Protein AF-A0A8S3H6J6-F1 (afdb_monomer_lite)

Sequence (149 aa):
KLPTEPLHPRTFALRPENKSKNRFNAIEPYDHSRVVLKSLPNDPTTDYINASYIDGDRMNKLYIAAQAPTDTTLYDFIRMIWQLRIQSIVMVTRLFEDGKHKCIQYWPDEGEKRINDFKIRIDSEEKYADYTIRKLIIYNQLEVFNLYH

Structure (mmCIF, N/CA/C/O backbone):
data_AF-A0A8S3H6J6-F1
#
_entry.id   AF-A0A8S3H6J6-F1
#
loop_
_atom_site.group_PDB
_atom_site.id
_atom_site.type_symbol
_atom_site.label_atom_id
_atom_site.label_alt_id
_atom_site.label_comp_id
_atom_site.label_asym_id
_atom_site.label_entity_id
_atom_site.label_seq_id
_atom_site.pdbx_PDB_ins_code
_atom_site.Cartn_x
_atom_site.Cartn_y
_atom_site.Cartn_z
_atom_site.occupancy
_atom_site.B_iso_or_equiv
_atom_site.auth_seq_id
_atom_site.auth_comp_id
_atom_site.auth_asym_id
_atom_site.auth_atom_id
_atom_site.pdbx_PDB_model_num
ATOM 1 N N . LYS A 1 1 ? -11.734 -3.864 -29.793 1.00 73.69 1 LYS A N 1
ATOM 2 C CA . LYS A 1 1 ? -11.079 -4.988 -29.075 1.00 73.69 1 LYS A CA 1
ATOM 3 C C . LYS A 1 1 ? -10.054 -4.396 -28.126 1.00 73.69 1 LYS A C 1
ATOM 5 O O . LYS A 1 1 ? -9.408 -3.435 -28.525 1.00 73.69 1 LYS A O 1
ATOM 10 N N . LEU A 1 2 ? -9.935 -4.927 -26.910 1.00 79.06 2 LEU A N 1
ATOM 11 C CA . LEU A 1 2 ? -8.835 -4.552 -26.022 1.00 79.06 2 LEU A CA 1
ATOM 12 C C . LEU A 1 2 ? -7.504 -5.077 -26.598 1.00 79.06 2 LEU A C 1
ATOM 14 O O . LEU A 1 2 ? -7.524 -6.108 -27.280 1.00 79.06 2 LEU A O 1
ATOM 18 N N . PRO A 1 3 ? -6.381 -4.374 -26.379 1.00 82.38 3 PRO A N 1
ATOM 19 C CA . PRO A 1 3 ? -5.071 -4.828 -26.829 1.00 82.38 3 PRO A CA 1
ATOM 20 C C . PRO A 1 3 ? -4.640 -6.096 -26.085 1.00 82.38 3 PRO A C 1
ATOM 22 O O . PRO A 1 3 ? -4.956 -6.271 -24.911 1.00 82.38 3 PRO A O 1
ATOM 25 N N . THR A 1 4 ? -3.922 -6.977 -26.782 1.00 82.25 4 THR A N 1
ATOM 26 C CA . THR A 1 4 ? -3.384 -8.235 -26.232 1.00 82.25 4 THR A CA 1
ATOM 27 C C . THR A 1 4 ? -1.934 -8.117 -25.779 1.00 82.25 4 THR A C 1
ATOM 29 O O . THR A 1 4 ? -1.464 -8.968 -25.036 1.00 82.25 4 THR A O 1
ATOM 32 N N . GLU A 1 5 ? -1.243 -7.064 -26.215 1.00 85.81 5 GLU A N 1
ATOM 33 C CA . GLU A 1 5 ? 0.150 -6.783 -25.882 1.00 85.81 5 GLU A CA 1
ATOM 34 C C . GLU A 1 5 ? 0.261 -5.528 -25.006 1.00 85.81 5 GLU A C 1
ATOM 36 O O . GLU A 1 5 ? -0.606 -4.646 -25.077 1.00 85.81 5 GLU A O 1
ATOM 41 N N . PRO A 1 6 ? 1.333 -5.410 -24.202 1.00 85.12 6 PRO A N 1
ATOM 42 C CA . PRO A 1 6 ? 1.616 -4.202 -23.441 1.00 85.12 6 PRO A CA 1
ATOM 43 C C . PRO A 1 6 ? 1.717 -2.977 -24.357 1.00 85.12 6 PRO A C 1
ATOM 45 O O . PRO A 1 6 ? 2.498 -2.958 -25.305 1.00 85.12 6 PRO A O 1
ATOM 48 N N . LEU A 1 7 ? 0.953 -1.928 -24.049 1.00 91.62 7 LEU A N 1
ATOM 49 C CA . LEU A 1 7 ? 0.936 -0.693 -24.842 1.00 91.62 7 LEU A CA 1
ATOM 50 C C . LEU A 1 7 ? 2.065 0.278 -24.480 1.00 91.62 7 LEU A C 1
ATOM 52 O O . LEU A 1 7 ? 2.410 1.153 -25.271 1.00 91.62 7 LEU A O 1
ATOM 56 N N . HIS A 1 8 ? 2.612 0.156 -23.270 1.00 95.06 8 HIS A N 1
ATOM 57 C CA . HIS A 1 8 ? 3.579 1.101 -22.725 1.00 95.06 8 HIS A CA 1
ATOM 58 C C . HIS A 1 8 ? 4.757 0.387 -22.044 1.00 95.06 8 HIS A C 1
ATOM 60 O O . HIS A 1 8 ? 4.640 -0.779 -21.652 1.00 95.06 8 HIS A O 1
ATOM 66 N N . PRO A 1 9 ? 5.899 1.079 -21.872 1.00 97.00 9 PRO A N 1
ATOM 67 C CA . PRO A 1 9 ? 7.053 0.537 -21.162 1.00 97.00 9 PRO A CA 1
ATOM 68 C C . PRO A 1 9 ? 6.745 0.155 -19.705 1.00 97.00 9 PRO A C 1
ATOM 70 O O . PRO A 1 9 ? 5.937 0.803 -19.036 1.00 97.00 9 PRO A O 1
ATOM 73 N N . ARG A 1 10 ? 7.415 -0.900 -19.226 1.00 96.44 10 ARG A N 1
ATOM 74 C CA . ARG A 1 10 ? 7.367 -1.431 -17.843 1.00 96.44 10 ARG A CA 1
ATOM 75 C C . ARG A 1 10 ? 8.785 -1.592 -17.274 1.00 96.44 10 ARG A C 1
ATOM 77 O O . ARG A 1 10 ? 9.080 -2.526 -16.530 1.00 96.44 10 ARG A O 1
ATOM 84 N N . THR A 1 11 ? 9.711 -0.743 -17.714 1.00 96.81 11 THR A N 1
ATOM 85 C CA . THR A 1 11 ? 11.151 -0.886 -17.467 1.00 96.81 11 THR A CA 1
ATOM 86 C C . THR A 1 11 ? 11.499 -0.904 -15.982 1.00 96.81 11 THR A C 1
ATOM 88 O O . THR A 1 11 ? 12.382 -1.664 -15.590 1.00 96.81 11 THR A O 1
ATOM 91 N N . PHE A 1 12 ? 10.794 -0.137 -15.140 1.00 96.50 12 PHE A N 1
ATOM 92 C CA . PHE A 1 12 ? 11.063 -0.095 -13.696 1.00 96.50 12 PHE A CA 1
ATOM 93 C C . PHE A 1 12 ? 10.657 -1.390 -12.997 1.00 96.50 12 PHE A C 1
ATOM 95 O O . PHE A 1 12 ? 11.401 -1.888 -12.151 1.00 96.50 12 PHE A O 1
ATOM 102 N N . ALA A 1 13 ? 9.513 -1.958 -13.373 1.00 96.62 13 ALA A N 1
ATOM 103 C CA . ALA A 1 13 ? 9.023 -3.206 -12.802 1.00 96.62 13 ALA A CA 1
ATOM 104 C C . ALA A 1 13 ? 9.882 -4.420 -13.177 1.00 96.62 13 ALA A C 1
ATOM 106 O O . ALA A 1 13 ? 9.937 -5.396 -12.429 1.00 96.62 13 ALA A O 1
ATOM 107 N N . LEU A 1 14 ? 10.568 -4.343 -14.322 1.00 95.94 14 LEU A N 1
ATOM 108 C CA . LEU A 1 14 ? 11.431 -5.399 -14.849 1.00 95.94 14 LEU A CA 1
ATOM 109 C C . LEU A 1 14 ? 12.876 -5.339 -14.331 1.00 95.94 14 LEU A C 1
ATOM 111 O O . LEU A 1 14 ? 13.663 -6.240 -14.642 1.00 95.94 14 LEU A O 1
ATOM 115 N N . ARG A 1 15 ? 13.243 -4.318 -13.544 1.00 96.50 15 ARG A N 1
ATOM 116 C CA . ARG A 1 15 ? 14.579 -4.233 -12.939 1.00 96.50 15 ARG A CA 1
ATOM 117 C C . ARG A 1 15 ? 14.827 -5.419 -12.000 1.00 96.50 15 ARG A C 1
ATOM 119 O O . ARG A 1 15 ? 13.899 -5.801 -11.283 1.00 96.50 15 ARG A O 1
ATOM 126 N N . PRO A 1 16 ? 16.038 -6.009 -11.981 1.00 95.69 16 PRO A N 1
ATOM 127 C CA . PRO A 1 16 ? 16.344 -7.177 -11.152 1.00 95.69 16 PRO A CA 1
ATOM 128 C C . PRO A 1 16 ? 15.910 -7.038 -9.686 1.00 95.69 16 PRO A C 1
ATOM 130 O O . PRO A 1 16 ? 15.303 -7.958 -9.142 1.00 95.69 16 PRO A O 1
ATOM 133 N N . GLU A 1 17 ? 16.141 -5.871 -9.089 1.00 94.81 17 GLU A N 1
ATOM 134 C CA . GLU A 1 17 ? 15.798 -5.528 -7.707 1.00 94.81 17 GLU A CA 1
ATOM 135 C C . GLU A 1 17 ? 14.283 -5.419 -7.435 1.00 94.81 17 GLU A C 1
ATOM 137 O O . GLU A 1 17 ? 13.845 -5.600 -6.300 1.00 94.81 17 GLU A O 1
ATOM 142 N N . ASN A 1 18 ? 13.468 -5.178 -8.469 1.00 96.56 18 ASN A N 1
ATOM 143 C CA . ASN A 1 18 ? 12.019 -4.975 -8.351 1.00 96.56 18 ASN A CA 1
ATOM 144 C C . ASN A 1 18 ? 11.198 -6.215 -8.705 1.00 96.56 18 ASN A C 1
ATOM 146 O O . ASN A 1 18 ? 10.036 -6.308 -8.307 1.00 96.56 18 ASN A O 1
ATOM 150 N N . LYS A 1 19 ? 11.782 -7.194 -9.407 1.00 94.94 19 LYS A N 1
ATOM 151 C CA . LYS A 1 19 ? 11.066 -8.411 -9.822 1.00 94.94 19 LYS A CA 1
ATOM 152 C C . LYS A 1 19 ? 10.439 -9.151 -8.642 1.00 94.94 19 LYS A C 1
ATOM 154 O O . LYS A 1 19 ? 9.293 -9.574 -8.731 1.00 94.94 19 LYS A O 1
ATOM 159 N N . SER A 1 20 ? 11.153 -9.251 -7.520 1.00 94.75 20 SER A N 1
ATOM 160 C CA . SER A 1 20 ? 10.664 -9.905 -6.296 1.00 94.75 20 SER A CA 1
ATOM 161 C C . SER A 1 20 ? 9.538 -9.140 -5.589 1.00 94.75 20 SER A C 1
ATOM 163 O O . SER A 1 20 ? 8.873 -9.700 -4.717 1.00 94.75 20 SER A O 1
ATOM 165 N N . LYS A 1 21 ? 9.304 -7.875 -5.959 1.00 96.44 21 LYS A N 1
ATOM 166 C CA . LYS A 1 21 ? 8.211 -7.043 -5.442 1.00 96.44 21 LYS A CA 1
ATOM 167 C C . LYS A 1 21 ? 6.913 -7.221 -6.236 1.00 96.44 21 LYS A C 1
ATOM 169 O O . LYS A 1 21 ? 5.869 -6.741 -5.802 1.00 96.44 21 LYS A O 1
ATOM 174 N N . ASN A 1 22 ? 6.940 -7.928 -7.367 1.00 97.00 22 ASN A N 1
ATOM 175 C CA . ASN A 1 22 ? 5.744 -8.262 -8.136 1.00 97.00 22 ASN A CA 1
ATOM 176 C C . ASN A 1 22 ? 5.176 -9.596 -7.656 1.00 97.00 22 ASN A C 1
ATOM 178 O O . ASN A 1 22 ? 5.851 -10.621 -7.706 1.00 97.00 22 ASN A O 1
ATOM 182 N N . ARG A 1 23 ? 3.910 -9.607 -7.227 1.00 95.25 23 ARG A N 1
ATOM 183 C CA . ARG A 1 23 ? 3.226 -10.849 -6.833 1.00 95.25 23 ARG A CA 1
ATOM 184 C C . ARG A 1 23 ? 3.083 -11.809 -8.017 1.00 95.25 23 ARG A C 1
ATOM 186 O O . ARG A 1 23 ? 3.170 -13.021 -7.839 1.00 95.25 23 ARG A O 1
ATOM 193 N N . PHE A 1 24 ? 2.862 -11.263 -9.212 1.00 93.19 24 PHE A N 1
ATOM 194 C CA . PHE A 1 24 ? 2.778 -12.018 -10.456 1.00 93.19 24 PHE A CA 1
ATOM 195 C C . PHE A 1 24 ? 3.678 -11.382 -11.511 1.00 93.19 24 PHE A C 1
ATOM 197 O O . PHE A 1 24 ? 3.513 -10.214 -11.846 1.00 93.19 24 PHE A O 1
ATOM 204 N N . ASN A 1 25 ? 4.566 -12.179 -12.104 1.00 87.69 25 ASN A N 1
ATOM 205 C CA . ASN A 1 25 ? 5.485 -11.727 -13.157 1.00 87.69 25 ASN A CA 1
ATOM 206 C C . ASN A 1 25 ? 4.786 -11.279 -14.450 1.00 87.69 25 ASN A C 1
ATOM 208 O O . ASN A 1 25 ? 5.443 -10.776 -15.343 1.00 87.69 25 ASN A O 1
ATOM 212 N N . ALA A 1 26 ? 3.483 -11.529 -14.591 1.00 88.00 26 ALA A N 1
ATOM 213 C CA . ALA A 1 26 ? 2.705 -11.125 -15.761 1.00 88.00 26 ALA A CA 1
ATOM 214 C C . ALA A 1 26 ? 1.901 -9.833 -15.532 1.00 88.00 26 ALA A C 1
ATOM 216 O O . ALA A 1 26 ? 1.223 -9.373 -16.448 1.00 88.00 26 ALA A O 1
ATOM 217 N N . ILE A 1 27 ? 1.918 -9.285 -14.312 1.00 92.75 27 ILE A N 1
ATOM 218 C CA . ILE A 1 27 ? 1.108 -8.129 -13.924 1.00 92.75 27 ILE A CA 1
ATOM 219 C C . ILE A 1 27 ? 2.043 -7.078 -13.340 1.00 92.75 27 ILE A C 1
ATOM 221 O O . ILE A 1 27 ? 2.355 -7.098 -12.150 1.00 92.75 27 ILE A O 1
ATOM 225 N N . GLU A 1 28 ? 2.493 -6.159 -14.186 1.00 95.81 28 GLU A N 1
ATOM 226 C CA . GLU A 1 28 ? 3.381 -5.068 -13.795 1.00 95.81 28 GLU A CA 1
ATOM 227 C C . GLU A 1 28 ? 2.808 -3.699 -14.185 1.00 95.81 28 GLU A C 1
ATOM 229 O O . GLU A 1 28 ? 2.143 -3.583 -15.220 1.00 95.81 28 GLU A O 1
ATOM 234 N N . PRO A 1 29 ? 3.082 -2.644 -13.398 1.00 97.38 29 PRO A N 1
ATOM 235 C CA . PRO A 1 29 ? 2.627 -1.300 -13.711 1.00 97.38 29 PRO A CA 1
ATOM 236 C C . PRO A 1 29 ? 3.393 -0.725 -14.907 1.00 97.38 29 PRO A C 1
ATOM 238 O O . PRO A 1 29 ? 4.581 -0.995 -15.100 1.00 97.38 29 PRO A O 1
ATOM 241 N N . TYR A 1 30 ? 2.724 0.130 -15.680 1.00 97.81 30 TYR A N 1
ATOM 242 C CA . TYR A 1 30 ? 3.389 0.926 -16.707 1.00 97.81 30 TYR A CA 1
ATOM 243 C C . TYR A 1 30 ? 4.202 2.067 -16.095 1.00 97.81 30 TYR A C 1
A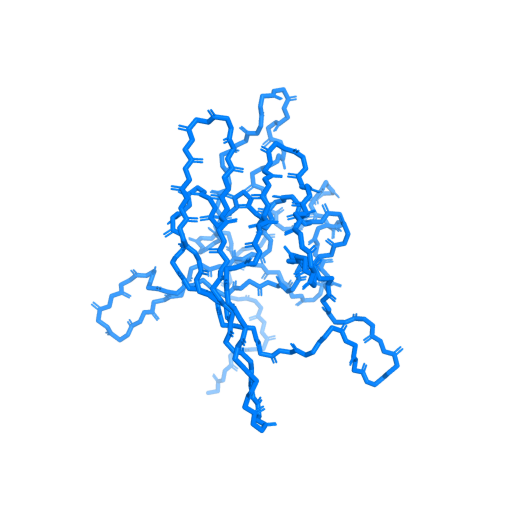TOM 245 O O . TYR A 1 30 ? 3.794 2.695 -15.117 1.00 97.81 30 TYR A O 1
ATOM 253 N N . ASP A 1 31 ? 5.330 2.392 -16.723 1.00 98.06 31 ASP A N 1
ATOM 254 C CA . ASP A 1 31 ? 6.290 3.370 -16.202 1.00 98.06 31 ASP A CA 1
ATOM 255 C C . ASP A 1 31 ? 5.689 4.775 -16.041 1.00 98.06 31 ASP A C 1
ATOM 257 O O . ASP A 1 31 ? 6.034 5.489 -15.103 1.00 98.06 31 ASP A O 1
ATOM 261 N N . HIS A 1 32 ? 4.781 5.170 -16.938 1.00 97.50 32 HIS A N 1
ATOM 262 C CA . HIS A 1 32 ? 4.192 6.513 -16.962 1.00 97.50 32 HIS A CA 1
ATOM 263 C C . HIS A 1 32 ? 3.103 6.729 -15.897 1.00 97.50 32 HIS A C 1
ATOM 265 O O . HIS A 1 32 ? 2.832 7.870 -15.522 1.00 97.50 32 HIS A O 1
ATOM 271 N N . SER A 1 33 ? 2.469 5.652 -15.424 1.00 98.00 33 SER A N 1
ATOM 272 C CA . SER A 1 33 ? 1.347 5.700 -14.480 1.00 98.00 33 SER A CA 1
ATOM 273 C C . SER A 1 33 ? 1.682 5.106 -13.116 1.00 98.00 33 SER A C 1
ATOM 275 O O . SER A 1 33 ? 0.850 5.192 -12.212 1.00 98.00 33 SER A O 1
ATOM 277 N N . ARG A 1 34 ? 2.864 4.500 -12.941 1.00 98.25 34 ARG A N 1
ATOM 278 C CA . ARG A 1 34 ? 3.243 3.871 -11.674 1.00 98.25 34 ARG A CA 1
ATOM 279 C C . ARG A 1 34 ? 3.219 4.863 -10.513 1.00 98.25 34 ARG A C 1
ATOM 281 O O . ARG A 1 34 ? 3.545 6.044 -10.657 1.00 98.25 34 ARG A O 1
ATOM 288 N N . VAL A 1 35 ? 2.914 4.350 -9.331 1.00 98.62 35 VAL A N 1
ATOM 289 C CA . VAL A 1 35 ? 3.166 5.075 -8.088 1.00 98.62 35 VAL A CA 1
ATOM 290 C C . VAL A 1 35 ? 4.671 5.063 -7.805 1.00 98.62 35 VAL A C 1
ATOM 292 O O . VAL A 1 35 ? 5.337 4.035 -7.936 1.00 98.62 35 VAL A O 1
ATOM 295 N N . VAL A 1 36 ? 5.215 6.223 -7.435 1.00 98.38 36 VAL A N 1
ATOM 296 C CA . VAL A 1 36 ? 6.630 6.397 -7.085 1.00 98.38 36 VAL A CA 1
ATOM 297 C C . VAL A 1 36 ? 6.725 6.725 -5.601 1.00 98.38 36 VAL A C 1
ATOM 299 O O . VAL A 1 36 ? 6.219 7.757 -5.150 1.00 98.38 36 VAL A O 1
ATOM 302 N N . LEU A 1 37 ? 7.358 5.844 -4.831 1.00 98.50 37 LEU A N 1
ATOM 303 C CA . LEU A 1 37 ? 7.647 6.095 -3.424 1.00 98.50 37 LEU A CA 1
ATOM 304 C C . LEU A 1 37 ? 8.874 6.998 -3.297 1.00 98.50 37 LEU A C 1
ATOM 306 O O . LEU A 1 37 ? 9.816 6.917 -4.082 1.00 98.50 37 LEU A O 1
ATOM 310 N N . LYS A 1 38 ? 8.899 7.843 -2.272 1.00 97.31 38 LYS A N 1
ATOM 311 C CA . LYS A 1 38 ? 10.098 8.576 -1.879 1.00 97.31 38 LYS A CA 1
ATOM 312 C C . LYS A 1 38 ? 11.127 7.565 -1.389 1.00 97.31 38 LYS A C 1
ATOM 314 O O . LYS A 1 38 ? 10.871 6.904 -0.383 1.00 97.31 38 LYS A O 1
ATOM 319 N N . SER A 1 39 ? 12.265 7.456 -2.071 1.00 96.38 39 SER A N 1
ATOM 320 C CA . SER A 1 39 ? 13.341 6.536 -1.694 1.00 96.38 39 SER A CA 1
ATOM 321 C C . SER A 1 39 ? 13.757 6.724 -0.234 1.00 96.38 39 SER A C 1
ATOM 323 O O . SER A 1 39 ? 13.843 7.849 0.269 1.00 96.38 39 SER A O 1
ATOM 325 N N . LEU A 1 40 ? 13.999 5.609 0.448 1.00 94.38 40 LEU A N 1
ATOM 326 C CA . LEU A 1 40 ? 14.541 5.592 1.796 1.00 94.38 40 LEU A CA 1
ATOM 327 C C . LEU A 1 40 ? 15.981 6.126 1.796 1.00 94.38 40 LEU A C 1
ATOM 329 O O . LEU A 1 40 ? 16.697 5.980 0.798 1.00 94.38 40 LEU A O 1
ATOM 333 N N . PRO A 1 41 ? 16.436 6.718 2.915 1.00 91.25 41 PRO A N 1
ATOM 334 C CA . PRO A 1 41 ? 17.838 7.073 3.071 1.00 91.25 41 PRO A CA 1
ATOM 335 C C . PRO A 1 41 ? 18.724 5.850 2.810 1.00 91.25 41 PRO A C 1
ATOM 337 O O . PRO A 1 41 ? 18.479 4.780 3.360 1.00 91.25 41 PRO A O 1
ATOM 340 N N . ASN A 1 42 ? 19.758 6.030 1.988 1.00 89.31 42 ASN A N 1
ATOM 341 C CA . ASN A 1 42 ? 20.762 5.020 1.625 1.00 89.31 42 ASN A CA 1
ATOM 342 C C . ASN A 1 42 ? 20.315 3.908 0.663 1.00 89.31 42 ASN A C 1
ATOM 344 O O . ASN A 1 42 ? 21.152 3.083 0.306 1.00 89.31 42 ASN A O 1
ATOM 348 N N . ASP A 1 43 ? 19.065 3.898 0.189 1.00 90.00 43 ASP A N 1
ATOM 349 C CA . ASP A 1 43 ? 18.637 2.944 -0.838 1.00 90.00 43 ASP A CA 1
ATOM 350 C C . ASP A 1 43 ? 17.751 3.608 -1.912 1.00 90.00 43 ASP A C 1
ATOM 352 O O . ASP A 1 43 ? 16.526 3.711 -1.751 1.00 90.00 43 ASP A O 1
ATOM 356 N N . PRO A 1 44 ? 18.342 4.047 -3.042 1.00 87.31 44 PRO A N 1
ATOM 357 C CA . PRO A 1 44 ? 17.594 4.674 -4.127 1.00 87.31 44 PRO A CA 1
ATOM 358 C C . PRO A 1 44 ? 16.642 3.704 -4.843 1.00 87.31 44 PRO A C 1
ATOM 360 O O . PRO A 1 44 ? 15.748 4.167 -5.550 1.00 87.31 44 PRO A O 1
ATOM 363 N N . THR A 1 45 ? 16.781 2.389 -4.645 1.00 88.88 45 THR A N 1
ATOM 364 C CA . THR A 1 45 ? 15.963 1.355 -5.307 1.00 88.88 45 THR A CA 1
ATOM 365 C C . THR A 1 45 ? 14.605 1.121 -4.632 1.00 88.88 45 THR A C 1
ATOM 367 O O . THR A 1 45 ? 13.767 0.351 -5.100 1.00 88.88 45 THR A O 1
ATOM 370 N N . THR A 1 46 ? 14.340 1.825 -3.532 1.00 95.25 46 THR A N 1
ATOM 371 C CA . THR A 1 46 ? 13.118 1.687 -2.720 1.00 95.25 46 THR A CA 1
ATOM 372 C C . THR A 1 46 ? 11.959 2.578 -3.180 1.00 95.25 46 THR A C 1
ATOM 374 O O . THR A 1 46 ? 11.019 2.806 -2.411 1.00 95.25 46 THR A O 1
ATOM 377 N N . ASP A 1 47 ? 12.023 3.095 -4.411 1.00 97.50 47 ASP A N 1
ATOM 378 C CA . ASP A 1 47 ? 10.990 3.942 -5.023 1.00 97.50 47 ASP A CA 1
ATOM 379 C C . ASP A 1 47 ? 9.859 3.136 -5.687 1.00 97.50 47 ASP A C 1
ATOM 381 O O . ASP A 1 47 ? 8.830 3.696 -6.078 1.00 97.50 47 ASP A O 1
ATOM 385 N N . TYR A 1 48 ? 10.054 1.826 -5.844 1.00 98.19 48 TYR A N 1
ATOM 386 C CA . TYR A 1 48 ? 9.146 0.953 -6.572 1.00 98.19 48 TYR A CA 1
ATOM 387 C C . TYR A 1 48 ? 8.112 0.273 -5.674 1.00 98.19 48 TYR A C 1
ATOM 389 O O . TYR A 1 48 ? 8.450 -0.378 -4.684 1.00 98.19 48 TYR A O 1
ATOM 397 N N . ILE A 1 49 ? 6.857 0.340 -6.117 1.00 98.56 49 ILE A N 1
ATOM 398 C CA . ILE A 1 49 ? 5.742 -0.500 -5.683 1.00 98.56 49 ILE A CA 1
ATOM 399 C C . ILE A 1 49 ? 4.904 -0.864 -6.914 1.00 98.56 49 ILE A C 1
ATOM 401 O O . ILE A 1 49 ? 4.754 -0.056 -7.833 1.00 98.56 49 ILE A O 1
ATOM 405 N N . ASN A 1 50 ? 4.344 -2.075 -6.946 1.00 98.50 50 ASN A N 1
ATOM 406 C CA . ASN A 1 50 ? 3.429 -2.491 -8.007 1.00 98.50 50 ASN A CA 1
ATOM 407 C C . ASN A 1 50 ? 2.040 -1.869 -7.783 1.00 98.50 50 ASN A C 1
ATOM 409 O O . ASN A 1 50 ? 1.140 -2.470 -7.187 1.00 98.50 50 ASN A O 1
ATOM 413 N N . ALA A 1 51 ? 1.919 -0.611 -8.201 1.00 98.62 51 ALA A N 1
ATOM 414 C CA . ALA A 1 51 ? 0.691 0.163 -8.179 1.00 98.62 51 ALA A CA 1
ATOM 415 C C . ALA A 1 51 ? 0.699 1.210 -9.299 1.00 98.62 51 ALA A C 1
ATOM 417 O O . ALA A 1 51 ? 1.759 1.719 -9.669 1.00 98.62 51 ALA A O 1
ATOM 418 N N . SER A 1 52 ? -0.475 1.546 -9.830 1.00 98.69 52 SER A N 1
ATOM 419 C CA . SER A 1 52 ? -0.665 2.573 -10.860 1.00 98.69 52 SER A CA 1
ATOM 420 C C . SER A 1 52 ? -1.770 3.543 -10.474 1.00 98.69 52 SER A C 1
ATOM 422 O O . SER A 1 52 ? -2.799 3.133 -9.940 1.00 98.69 52 SER A O 1
ATOM 424 N N . TYR A 1 53 ? -1.577 4.818 -10.797 1.00 98.69 53 TYR A N 1
ATOM 425 C CA . TYR A 1 53 ? -2.657 5.795 -10.792 1.00 98.69 53 TYR A CA 1
ATOM 426 C C . TYR A 1 53 ? -3.649 5.492 -11.912 1.00 98.69 53 TYR A C 1
ATOM 428 O O . TYR A 1 53 ? -3.243 5.161 -13.027 1.00 98.69 53 TYR A O 1
ATOM 436 N N . ILE A 1 54 ? -4.933 5.641 -11.608 1.00 98.12 54 ILE A N 1
ATOM 437 C CA . ILE A 1 54 ? -6.044 5.452 -12.538 1.00 98.12 54 ILE A CA 1
ATOM 438 C C . ILE A 1 54 ? -6.907 6.711 -12.507 1.00 98.12 54 ILE A C 1
ATOM 440 O O . ILE A 1 54 ? -7.247 7.223 -11.435 1.00 98.12 54 ILE A O 1
ATOM 444 N N . ASP A 1 55 ? -7.248 7.211 -13.687 1.00 97.56 55 ASP A N 1
ATOM 445 C CA . ASP A 1 55 ? -8.132 8.359 -13.833 1.00 97.56 55 ASP A CA 1
ATOM 446 C C . ASP A 1 55 ? -9.579 7.964 -13.504 1.00 97.56 55 ASP A C 1
ATOM 448 O O . ASP A 1 55 ? -10.045 6.871 -13.830 1.00 97.56 55 ASP A O 1
ATOM 452 N N . GLY A 1 56 ? -10.289 8.860 -12.828 1.00 95.56 56 GLY A N 1
ATOM 453 C CA . GLY A 1 56 ? -11.741 8.811 -12.717 1.00 95.56 56 GLY A CA 1
ATOM 454 C C . GLY A 1 56 ? -12.405 9.575 -13.860 1.00 95.56 56 GLY A C 1
ATOM 455 O O . GLY A 1 56 ? -11.738 10.260 -14.628 1.00 95.56 56 GLY A O 1
ATOM 456 N N . ASP A 1 57 ? -13.737 9.534 -13.916 1.00 92.69 57 ASP A N 1
ATOM 457 C CA . ASP A 1 57 ? -14.539 10.191 -14.966 1.00 92.69 57 ASP A CA 1
ATOM 458 C C . ASP A 1 57 ? -14.181 11.676 -15.177 1.00 92.69 57 ASP A C 1
ATOM 460 O O . ASP A 1 57 ? -14.107 12.161 -16.302 1.00 92.69 57 ASP A O 1
ATOM 464 N N . ARG A 1 58 ? -13.925 12.407 -14.083 1.00 93.94 58 ARG A N 1
ATOM 465 C CA . ARG A 1 58 ? -13.664 13.861 -14.109 1.00 93.94 58 ARG A CA 1
ATOM 466 C C . ARG A 1 58 ? -12.376 14.284 -13.417 1.00 93.94 58 ARG A C 1
ATOM 468 O O . ARG A 1 58 ? -12.120 15.479 -13.288 1.00 93.94 58 ARG A O 1
ATOM 475 N N . MET A 1 59 ? -11.601 13.332 -12.909 1.00 93.44 59 MET A N 1
ATOM 476 C CA . MET A 1 59 ? -10.420 13.626 -12.106 1.00 93.44 59 MET A CA 1
ATOM 477 C C . MET A 1 59 ? -9.292 12.674 -12.467 1.00 93.44 59 MET A C 1
ATOM 479 O O . MET A 1 59 ? -9.397 11.466 -12.266 1.00 93.44 59 MET A O 1
ATOM 483 N N . ASN A 1 60 ? -8.195 13.241 -12.957 1.00 95.06 60 ASN A N 1
ATOM 484 C CA . ASN A 1 60 ? -6.992 12.472 -13.234 1.00 95.06 60 ASN A CA 1
ATOM 485 C C . ASN A 1 60 ? -6.396 11.939 -11.927 1.00 95.06 60 ASN A C 1
ATOM 487 O O . ASN A 1 60 ? -6.384 12.646 -10.916 1.00 95.06 60 ASN A O 1
ATOM 491 N N . LYS A 1 61 ? -5.858 10.717 -11.965 1.00 94.62 61 LYS A N 1
ATOM 492 C CA . LYS A 1 61 ? -5.210 10.032 -10.834 1.00 94.62 61 LYS A CA 1
ATOM 493 C C . LYS A 1 61 ? -6.087 9.941 -9.578 1.00 94.62 61 LYS A C 1
ATOM 495 O O . LYS A 1 61 ? -5.577 10.022 -8.463 1.00 94.62 61 LYS A O 1
ATOM 500 N N . LEU A 1 62 ? -7.398 9.779 -9.764 1.00 96.38 62 LEU A N 1
ATOM 501 C CA . LEU A 1 62 ? -8.362 9.675 -8.668 1.00 96.38 62 LEU A CA 1
ATOM 502 C C . LEU A 1 62 ? -8.170 8.396 -7.844 1.00 96.38 62 LEU A C 1
ATOM 504 O O . LEU A 1 62 ? -8.341 8.416 -6.627 1.00 96.38 62 LEU A O 1
ATOM 508 N N . TYR A 1 63 ? -7.812 7.291 -8.497 1.00 98.25 63 TYR A N 1
ATOM 509 C CA . TYR A 1 63 ? -7.643 5.997 -7.844 1.00 98.25 63 TYR A CA 1
ATOM 510 C C . TYR A 1 63 ? -6.212 5.493 -7.962 1.00 98.25 63 TYR A C 1
ATOM 512 O O . TYR A 1 63 ? -5.437 5.913 -8.824 1.00 98.25 63 TYR A O 1
ATOM 520 N N . ILE A 1 64 ? -5.888 4.524 -7.111 1.00 98.69 64 ILE A N 1
ATOM 521 C CA . ILE A 1 64 ? -4.673 3.726 -7.217 1.00 98.69 64 ILE A CA 1
ATOM 522 C C . ILE A 1 64 ? -5.092 2.265 -7.306 1.00 98.69 64 ILE A C 1
ATOM 524 O O . ILE A 1 64 ? -5.683 1.724 -6.373 1.00 98.69 64 ILE A O 1
ATOM 528 N N . ALA A 1 65 ? -4.765 1.624 -8.424 1.00 98.44 65 ALA A N 1
ATOM 529 C CA . ALA A 1 65 ? -4.833 0.176 -8.543 1.00 98.44 65 ALA A CA 1
ATOM 530 C C . ALA A 1 65 ? -3.499 -0.400 -8.061 1.00 98.44 65 ALA A C 1
ATOM 532 O O . ALA A 1 65 ? -2.458 -0.125 -8.658 1.00 98.44 65 ALA A O 1
ATOM 533 N N . ALA A 1 66 ? -3.521 -1.177 -6.981 1.00 98.38 66 ALA A N 1
ATOM 534 C CA . ALA A 1 66 ? -2.332 -1.768 -6.375 1.00 98.38 66 ALA A CA 1
ATOM 535 C C . ALA A 1 66 ? -2.491 -3.281 -6.221 1.00 98.38 66 ALA A C 1
ATOM 537 O O . ALA A 1 66 ? -3.592 -3.776 -5.970 1.00 98.38 66 ALA A O 1
ATOM 538 N N . GLN A 1 67 ? -1.385 -4.021 -6.329 1.00 97.81 67 GLN A N 1
ATOM 539 C CA . GLN A 1 67 ? -1.397 -5.431 -5.948 1.00 97.81 67 GLN A CA 1
ATOM 540 C C . GLN A 1 67 ? -1.621 -5.582 -4.434 1.00 97.81 67 GLN A C 1
ATOM 542 O O . GLN A 1 67 ? -1.199 -4.740 -3.639 1.00 97.81 67 GLN A O 1
ATOM 547 N N . ALA A 1 68 ? -2.186 -6.717 -4.024 1.00 97.50 68 ALA A N 1
ATOM 548 C CA . ALA A 1 68 ? -2.228 -7.097 -2.618 1.00 97.50 68 ALA A CA 1
ATOM 549 C C . ALA A 1 68 ? -0.799 -7.260 -2.054 1.00 97.50 68 ALA A C 1
ATOM 551 O O . ALA A 1 68 ? -0.008 -8.013 -2.649 1.00 97.50 68 ALA A O 1
ATOM 552 N N . PRO A 1 69 ? -0.454 -6.616 -0.918 1.00 97.88 69 PRO A N 1
ATOM 553 C CA . PRO A 1 69 ? 0.893 -6.676 -0.360 1.00 97.88 69 PRO A CA 1
ATOM 554 C C . PRO A 1 69 ? 1.323 -8.117 -0.071 1.00 97.88 69 PRO A C 1
ATOM 556 O O . PRO A 1 69 ? 0.509 -8.963 0.317 1.00 97.88 69 PRO A O 1
ATOM 559 N N . THR A 1 70 ? 2.602 -8.402 -0.302 1.00 96.75 70 THR A N 1
ATOM 560 C CA . THR A 1 70 ? 3.297 -9.629 0.110 1.00 96.75 70 THR A CA 1
ATOM 561 C C . THR A 1 70 ? 4.071 -9.368 1.406 1.00 96.75 70 THR A C 1
ATOM 563 O O . THR A 1 70 ? 4.145 -8.228 1.869 1.00 96.75 70 THR A O 1
ATOM 566 N N . ASP A 1 71 ? 4.708 -10.399 1.966 1.00 95.00 71 ASP A N 1
ATOM 567 C CA . ASP A 1 71 ? 5.590 -10.240 3.131 1.00 95.00 71 ASP A CA 1
ATOM 568 C C . ASP A 1 71 ? 6.736 -9.254 2.862 1.00 95.00 71 ASP A C 1
ATOM 570 O O . ASP A 1 71 ? 7.102 -8.461 3.726 1.00 95.00 71 ASP A O 1
ATOM 574 N N . THR A 1 72 ? 7.265 -9.246 1.635 1.00 94.62 72 THR A N 1
ATOM 575 C CA . THR A 1 72 ? 8.381 -8.380 1.232 1.00 94.62 72 THR A CA 1
ATOM 576 C C . THR A 1 72 ? 7.954 -6.966 0.844 1.00 94.62 72 THR A C 1
ATOM 578 O O . THR A 1 72 ? 8.782 -6.059 0.888 1.00 94.62 72 THR A O 1
ATOM 581 N N . THR A 1 73 ? 6.685 -6.743 0.482 1.00 97.56 73 THR A N 1
ATOM 582 C CA . THR A 1 73 ? 6.184 -5.422 0.054 1.00 97.56 73 THR A CA 1
ATOM 583 C C . THR A 1 73 ? 5.251 -4.762 1.064 1.00 97.56 73 THR A C 1
ATOM 585 O O . THR A 1 73 ? 4.679 -3.714 0.765 1.00 97.56 73 THR A O 1
ATOM 588 N N . LEU A 1 74 ? 5.066 -5.352 2.249 1.00 98.19 74 LEU A N 1
ATOM 589 C CA . LEU A 1 74 ? 4.191 -4.803 3.287 1.00 98.19 74 LEU A CA 1
ATOM 590 C C . LEU A 1 74 ? 4.579 -3.375 3.660 1.00 98.19 74 LEU A C 1
ATOM 592 O O . LEU A 1 74 ? 3.732 -2.490 3.747 1.00 98.19 74 LEU A O 1
ATOM 596 N N . TYR A 1 75 ? 5.875 -3.157 3.871 1.00 97.62 75 TYR A N 1
ATOM 597 C CA . TYR A 1 75 ? 6.375 -1.852 4.266 1.00 97.62 75 TYR A CA 1
ATOM 598 C C . TYR A 1 75 ? 6.176 -0.808 3.164 1.00 97.62 75 TYR A C 1
ATOM 600 O O . TYR A 1 75 ? 5.694 0.289 3.438 1.00 97.62 75 TYR A O 1
ATOM 608 N N . ASP A 1 76 ? 6.461 -1.173 1.912 1.00 98.31 76 ASP A N 1
ATOM 609 C CA . ASP A 1 76 ? 6.245 -0.311 0.746 1.00 98.31 76 ASP A CA 1
ATOM 610 C C . ASP A 1 76 ? 4.758 0.061 0.592 1.00 98.31 76 ASP A C 1
ATOM 612 O O . ASP A 1 76 ? 4.433 1.212 0.298 1.00 98.31 76 ASP A O 1
ATOM 616 N N . PHE A 1 77 ? 3.845 -0.874 0.876 1.00 98.50 77 PHE A N 1
ATOM 617 C CA . PHE A 1 77 ? 2.402 -0.625 0.864 1.00 98.50 77 PHE A CA 1
ATOM 618 C C . PHE A 1 77 ? 1.976 0.400 1.926 1.00 98.50 77 PHE A C 1
ATOM 620 O O . PHE A 1 77 ? 1.271 1.356 1.604 1.00 98.50 77 PHE A O 1
ATOM 627 N N . ILE A 1 78 ? 2.456 0.275 3.168 1.00 97.88 78 ILE A N 1
ATOM 628 C CA . ILE A 1 78 ? 2.163 1.266 4.220 1.00 97.88 78 ILE A CA 1
ATOM 629 C C . ILE A 1 78 ? 2.801 2.626 3.906 1.00 97.88 78 ILE A C 1
ATOM 631 O O . ILE A 1 78 ? 2.148 3.658 4.076 1.00 97.88 78 ILE A O 1
ATOM 635 N N . ARG A 1 79 ? 4.029 2.649 3.367 1.00 97.50 79 ARG A N 1
ATOM 636 C CA . ARG A 1 79 ? 4.685 3.882 2.894 1.00 97.50 79 ARG A CA 1
ATOM 637 C C . ARG A 1 79 ? 3.864 4.585 1.817 1.00 97.50 79 ARG A C 1
ATOM 639 O O . ARG A 1 79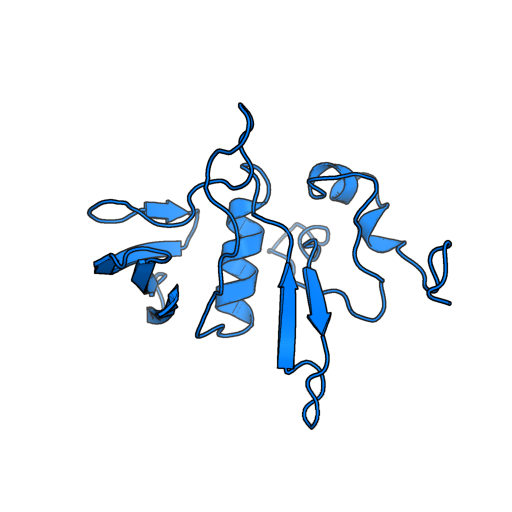 ? 3.755 5.807 1.861 1.00 97.50 79 ARG A O 1
ATOM 646 N N . MET A 1 80 ? 3.272 3.839 0.882 1.00 98.38 80 MET A N 1
ATOM 647 C CA . MET A 1 80 ? 2.390 4.396 -0.149 1.00 98.38 80 MET A CA 1
ATOM 648 C C . MET A 1 80 ? 1.181 5.103 0.468 1.00 98.38 80 MET A C 1
ATOM 650 O O . MET A 1 80 ? 0.917 6.261 0.143 1.00 98.38 80 MET A O 1
ATOM 654 N N . ILE A 1 81 ? 0.477 4.421 1.377 1.00 98.00 81 ILE A N 1
ATOM 655 C CA . ILE A 1 81 ? -0.704 4.960 2.065 1.00 98.00 81 ILE A CA 1
ATOM 656 C C . ILE A 1 81 ? -0.333 6.240 2.816 1.00 98.00 81 ILE A C 1
ATOM 658 O O . ILE A 1 81 ? -1.016 7.256 2.682 1.00 98.00 81 ILE A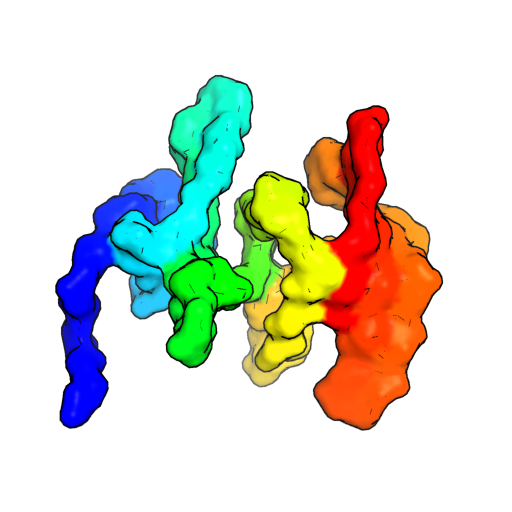 O 1
ATOM 662 N N . TRP A 1 82 ? 0.781 6.204 3.550 1.00 97.06 82 TRP A N 1
ATOM 663 C CA . TRP A 1 82 ? 1.282 7.337 4.317 1.00 97.06 82 TRP A CA 1
ATOM 664 C C . TRP A 1 82 ? 1.643 8.536 3.438 1.00 97.06 82 TRP A C 1
ATOM 666 O O . TRP A 1 82 ? 1.134 9.639 3.630 1.00 97.06 82 TRP A O 1
ATOM 676 N N . GLN A 1 83 ? 2.517 8.316 2.452 1.00 97.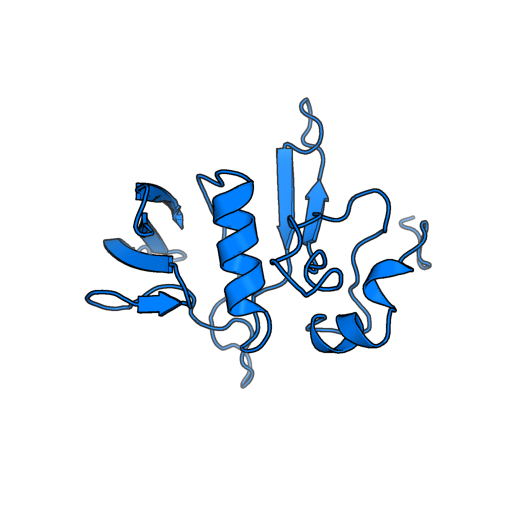12 83 GLN A N 1
ATOM 677 C CA . GLN A 1 83 ? 3.043 9.358 1.574 1.00 97.12 83 GLN A CA 1
ATOM 678 C C . GLN A 1 83 ? 1.927 10.079 0.820 1.00 97.12 83 GLN A C 1
ATOM 680 O O . GLN A 1 83 ? 1.977 11.298 0.670 1.00 97.12 83 GLN A O 1
ATOM 685 N N . LEU A 1 84 ? 0.940 9.324 0.335 1.00 97.44 84 LEU A N 1
ATOM 686 C CA . LEU A 1 84 ? -0.142 9.849 -0.493 1.00 97.44 84 LEU A CA 1
ATOM 687 C C . LEU A 1 84 ? -1.371 10.270 0.317 1.00 97.44 84 LEU A C 1
ATOM 689 O O . LEU A 1 84 ? -2.344 10.729 -0.274 1.00 97.44 84 LEU A O 1
ATOM 693 N N . ARG A 1 85 ? -1.334 10.131 1.651 1.00 96.50 85 ARG A N 1
ATOM 694 C CA . ARG A 1 85 ? -2.463 10.427 2.549 1.00 96.50 85 ARG A CA 1
ATOM 695 C C . ARG A 1 85 ? -3.748 9.732 2.109 1.00 96.50 85 ARG A C 1
ATOM 697 O O . ARG A 1 85 ? -4.817 10.341 2.079 1.00 96.50 85 ARG A O 1
ATOM 704 N N . ILE A 1 86 ? -3.633 8.450 1.762 1.00 97.38 86 ILE A N 1
ATOM 705 C CA . ILE A 1 86 ? -4.783 7.633 1.372 1.00 97.38 86 ILE A CA 1
ATOM 706 C C . ILE A 1 86 ? -5.754 7.574 2.552 1.00 97.38 86 ILE A C 1
ATOM 708 O O . ILE A 1 86 ? -5.381 7.164 3.645 1.00 97.38 86 ILE A O 1
ATOM 712 N N . GLN A 1 87 ? -7.002 7.977 2.319 1.00 96.12 87 GLN A N 1
ATOM 713 C CA . GLN A 1 87 ? -8.049 7.986 3.346 1.00 96.12 87 GLN A CA 1
ATOM 714 C C . GLN A 1 87 ? -8.892 6.710 3.339 1.00 96.12 87 GLN A C 1
ATOM 716 O O . GLN A 1 87 ? -9.525 6.385 4.343 1.00 96.12 87 GLN A O 1
ATOM 721 N N . SER A 1 88 ? -8.907 5.985 2.219 1.00 98.06 88 SER A N 1
ATOM 722 C CA . SER A 1 88 ? -9.711 4.779 2.054 1.00 98.06 88 SER A CA 1
ATOM 723 C C . SER A 1 88 ? -8.990 3.736 1.209 1.00 98.06 88 SER A C 1
ATOM 725 O O . SER A 1 88 ? -8.432 4.059 0.161 1.00 98.06 88 SER A O 1
ATOM 727 N N . ILE A 1 89 ? -9.041 2.484 1.649 1.00 98.56 89 ILE A N 1
ATOM 728 C CA . ILE A 1 89 ? -8.640 1.307 0.881 1.00 98.56 89 ILE A CA 1
ATOM 729 C C . ILE A 1 89 ? -9.894 0.494 0.608 1.00 98.56 89 ILE A C 1
ATOM 731 O O . ILE A 1 89 ? -10.691 0.273 1.505 1.00 98.56 89 ILE A O 1
ATOM 735 N N . VAL A 1 90 ? -10.052 0.029 -0.628 1.00 98.50 90 VAL A N 1
ATOM 736 C CA . VAL A 1 90 ? -11.098 -0.931 -0.985 1.00 98.50 90 VAL A CA 1
ATOM 737 C C . VAL A 1 90 ? -10.418 -2.261 -1.279 1.00 98.50 90 VAL A C 1
ATOM 739 O O . VAL A 1 90 ? -9.806 -2.438 -2.334 1.00 98.50 90 VAL A O 1
ATOM 742 N N . MET A 1 91 ? -10.483 -3.192 -0.328 1.00 98.19 91 MET A N 1
ATOM 743 C CA . MET A 1 91 ? -9.896 -4.523 -0.473 1.00 98.19 91 MET A CA 1
ATOM 744 C C . MET A 1 91 ? -10.921 -5.508 -1.045 1.00 98.19 91 MET A C 1
ATOM 746 O O . MET A 1 91 ? -11.861 -5.912 -0.372 1.00 98.19 91 MET A O 1
ATOM 750 N N . VAL A 1 92 ? -10.708 -5.930 -2.292 1.00 96.69 92 VAL A N 1
ATOM 751 C CA . VAL A 1 92 ? -11.643 -6.778 -3.060 1.00 96.69 92 VAL A CA 1
ATOM 752 C C . VAL A 1 92 ? -11.258 -8.266 -3.084 1.00 96.69 92 VAL A C 1
ATOM 754 O O . VAL A 1 92 ? -11.560 -8.980 -4.035 1.00 96.69 92 VAL A O 1
ATOM 757 N N . THR A 1 93 ? -10.546 -8.745 -2.063 1.00 94.31 93 THR A N 1
ATOM 758 C CA . THR A 1 93 ? -10.140 -10.155 -1.924 1.00 94.31 93 THR A CA 1
ATOM 759 C C . THR A 1 93 ? -10.077 -10.537 -0.450 1.00 94.31 93 THR A C 1
ATOM 761 O O . THR A 1 93 ? -9.885 -9.677 0.412 1.00 94.31 93 THR A O 1
ATOM 764 N N . ARG A 1 94 ? -10.220 -11.825 -0.139 1.00 95.44 94 ARG A N 1
ATOM 765 C CA . ARG A 1 94 ? -9.924 -12.369 1.192 1.00 95.44 94 ARG A CA 1
ATOM 766 C C . ARG A 1 94 ? -8.419 -12.588 1.344 1.00 95.44 94 ARG A C 1
ATOM 768 O O . ARG A 1 94 ? -7.666 -12.605 0.378 1.00 95.44 94 ARG A O 1
ATOM 775 N N . LEU A 1 95 ? -7.956 -12.809 2.572 1.00 96.69 95 LEU A N 1
ATOM 776 C CA . LEU A 1 95 ? -6.547 -13.148 2.818 1.00 96.69 95 LEU A CA 1
ATOM 777 C C . LEU A 1 95 ? -6.156 -14.490 2.177 1.00 96.69 95 LEU A C 1
ATOM 779 O O . LEU A 1 95 ? -5.040 -14.644 1.674 1.00 96.69 95 LEU A O 1
ATOM 783 N N . PHE A 1 96 ? -7.088 -15.445 2.163 1.00 95.88 96 PHE A N 1
ATOM 784 C CA . PHE A 1 96 ? -6.893 -16.800 1.664 1.00 95.88 96 PHE A CA 1
ATOM 785 C C . PHE A 1 96 ? -8.112 -17.260 0.857 1.00 95.88 96 PHE A C 1
ATOM 787 O O . PHE A 1 96 ? -9.246 -17.157 1.326 1.00 95.88 96 PHE A O 1
ATOM 794 N N . GLU A 1 97 ? -7.875 -17.765 -0.352 1.00 93.38 97 GLU A N 1
ATOM 795 C CA . GLU A 1 97 ? -8.899 -18.236 -1.293 1.00 93.38 97 GLU A CA 1
ATOM 796 C C . GLU A 1 97 ? -8.338 -19.417 -2.094 1.00 93.38 97 GLU A C 1
ATOM 798 O O . GLU A 1 97 ? -7.162 -19.404 -2.466 1.00 93.38 97 GLU A O 1
ATOM 803 N N . ASP A 1 98 ? -9.162 -20.430 -2.373 1.00 93.56 98 ASP A N 1
ATOM 804 C CA . ASP A 1 98 ? -8.801 -21.602 -3.191 1.00 93.56 98 ASP A CA 1
ATOM 805 C C . ASP A 1 98 ? -7.467 -22.262 -2.796 1.00 93.56 98 ASP A C 1
ATOM 807 O O . ASP A 1 98 ? -6.642 -22.625 -3.638 1.00 93.56 98 ASP A O 1
ATOM 811 N N . GLY A 1 99 ? -7.216 -22.373 -1.488 1.00 93.00 99 GLY A N 1
ATOM 812 C CA . GLY A 1 99 ? -5.992 -22.983 -0.969 1.00 93.00 99 GLY A CA 1
ATOM 813 C C . GLY A 1 99 ? -4.740 -22.101 -1.074 1.00 93.00 99 GLY A C 1
ATOM 814 O O . GLY A 1 99 ? -3.634 -22.609 -0.889 1.00 93.00 99 GLY A O 1
ATOM 815 N N . LYS A 1 100 ? -4.872 -20.805 -1.394 1.00 93.19 100 LYS A N 1
ATOM 816 C CA . LYS A 1 100 ? -3.738 -19.896 -1.628 1.00 93.19 100 LYS A CA 1
ATOM 817 C C . LYS A 1 100 ? -3.883 -18.570 -0.882 1.00 93.19 100 LYS A C 1
ATOM 819 O O . LYS A 1 100 ? -4.948 -17.959 -0.863 1.00 93.19 100 LYS A O 1
ATOM 824 N N . HIS A 1 101 ? -2.765 -18.065 -0.359 1.00 94.19 101 HIS A N 1
ATOM 825 C CA . HIS A 1 101 ? -2.680 -16.709 0.187 1.00 94.19 101 HIS A CA 1
ATOM 826 C C . HIS A 1 101 ? -2.748 -15.663 -0.933 1.00 94.19 101 HIS A C 1
ATOM 828 O O . HIS A 1 101 ? -1.881 -15.615 -1.813 1.00 94.19 101 HIS A O 1
ATOM 834 N N . LYS A 1 102 ? -3.764 -14.800 -0.889 1.00 95.69 102 LYS A N 1
ATOM 835 C CA . LYS A 1 102 ? -3.978 -13.713 -1.860 1.00 95.69 102 LYS A CA 1
ATOM 836 C C . LYS A 1 102 ? -3.417 -12.387 -1.372 1.00 95.69 102 LYS A C 1
ATOM 838 O O . LYS A 1 102 ? -2.897 -11.615 -2.172 1.00 95.69 102 LYS A O 1
ATOM 843 N N . CYS A 1 103 ? -3.475 -12.152 -0.066 1.00 97.38 103 CYS A N 1
ATOM 844 C CA . CYS A 1 103 ? -3.019 -10.929 0.575 1.00 97.38 103 CYS A CA 1
ATOM 845 C C . CYS A 1 103 ? -2.472 -11.259 1.957 1.00 97.38 103 CYS A C 1
ATOM 847 O O . CYS A 1 103 ? -3.007 -12.133 2.640 1.00 97.38 103 CYS A O 1
ATOM 849 N N . ILE A 1 104 ? -1.432 -10.546 2.379 1.00 96.75 104 ILE A N 1
ATOM 850 C CA . ILE A 1 104 ? -1.047 -10.581 3.784 1.00 96.75 104 ILE A CA 1
ATOM 851 C C . ILE A 1 104 ? -1.916 -9.606 4.571 1.00 96.75 104 ILE A C 1
ATOM 853 O O . ILE A 1 104 ? -2.330 -8.569 4.049 1.00 96.75 104 ILE A O 1
ATOM 857 N N . GLN A 1 105 ? -2.180 -9.916 5.833 1.00 97.56 105 GLN A N 1
ATOM 858 C CA . GLN A 1 105 ? -2.931 -9.012 6.689 1.00 97.56 105 GLN A CA 1
ATOM 859 C C . GLN A 1 105 ? -2.048 -7.834 7.118 1.00 97.56 105 GLN A C 1
ATOM 861 O O . GLN A 1 105 ? -1.040 -8.007 7.810 1.00 97.56 105 GLN A O 1
ATOM 866 N N . TYR A 1 106 ? -2.432 -6.625 6.709 1.00 97.38 106 TYR A N 1
ATOM 867 C CA . TYR A 1 106 ? -1.698 -5.386 6.996 1.00 97.38 106 TYR A CA 1
ATOM 868 C C . TYR A 1 106 ? -2.310 -4.558 8.135 1.00 97.38 106 TYR A C 1
ATOM 870 O O . TYR A 1 106 ? -1.850 -3.454 8.407 1.00 97.38 106 TYR A O 1
ATOM 878 N N . TRP A 1 107 ? -3.300 -5.102 8.840 1.00 97.88 107 TRP A N 1
ATOM 879 C CA . TRP A 1 107 ? -3.926 -4.528 10.034 1.00 97.88 107 TRP A CA 1
ATOM 880 C C . TRP A 1 107 ? -3.879 -5.537 11.201 1.00 97.88 107 TRP A C 1
ATOM 882 O O . TRP A 1 107 ? -3.726 -6.736 10.956 1.00 97.88 107 TRP A O 1
ATOM 892 N N . PRO A 1 108 ? -3.959 -5.101 12.469 1.00 97.25 108 PRO A N 1
ATOM 893 C CA . PRO A 1 108 ? -4.138 -6.016 13.599 1.00 97.25 108 PRO A CA 1
ATOM 894 C C . PRO A 1 108 ? -5.594 -6.490 13.724 1.00 97.25 108 PRO A C 1
ATOM 896 O O . PRO A 1 108 ? -6.503 -5.721 13.425 1.00 97.25 108 PRO A O 1
ATOM 899 N N . ASP A 1 109 ? -5.814 -7.703 14.235 1.00 93.69 109 ASP A N 1
ATOM 900 C CA . ASP A 1 109 ? -7.144 -8.112 14.723 1.00 93.69 109 ASP A CA 1
ATOM 901 C C . ASP A 1 109 ? -7.466 -7.439 16.067 1.00 93.69 109 ASP A C 1
ATOM 903 O O . ASP A 1 109 ? -8.584 -6.991 16.297 1.00 93.69 109 ASP A O 1
ATOM 907 N N . GLU A 1 110 ? -6.454 -7.299 16.929 1.00 89.75 110 GLU A N 1
ATOM 908 C CA . GLU A 1 110 ? -6.539 -6.642 18.234 1.00 89.75 110 GLU A CA 1
ATOM 909 C C . GLU A 1 110 ? -5.258 -5.848 18.531 1.00 89.75 110 GLU A C 1
ATOM 911 O O . GLU A 1 110 ? -4.164 -6.191 18.075 1.00 89.75 110 GLU A O 1
ATOM 916 N N . GLY A 1 111 ? -5.374 -4.782 19.328 1.00 91.06 111 GLY A N 1
ATOM 917 C CA . GLY A 1 111 ? -4.227 -3.986 19.764 1.00 91.06 111 GLY A CA 1
ATOM 918 C C . GLY A 1 111 ? -3.535 -3.227 18.625 1.00 91.06 111 GLY A C 1
ATOM 919 O O . GLY A 1 111 ? -4.171 -2.483 17.877 1.00 91.06 111 GLY A O 1
ATOM 920 N N . GLU A 1 112 ? -2.211 -3.364 18.530 1.00 95.06 112 GLU A N 1
ATOM 921 C CA . GLU A 1 112 ? -1.357 -2.627 17.594 1.00 95.06 112 GLU A CA 1
ATOM 922 C C . GLU A 1 112 ? -0.483 -3.593 16.781 1.00 95.06 112 GLU A C 1
ATOM 924 O O . GLU A 1 112 ? 0.198 -4.455 17.338 1.00 95.06 112 GLU A O 1
ATOM 929 N N . LYS A 1 113 ? -0.430 -3.397 15.460 1.00 97.06 113 LYS A N 1
ATOM 930 C CA . LYS A 1 113 ? 0.559 -4.025 14.578 1.00 97.06 113 LYS A CA 1
ATOM 931 C C . LYS A 1 113 ? 1.650 -3.014 14.245 1.00 97.06 113 LYS A C 1
ATOM 933 O O . LYS A 1 113 ? 1.372 -1.955 13.682 1.00 97.06 113 LYS A O 1
ATOM 938 N N . ARG A 1 114 ? 2.902 -3.357 14.548 1.00 97.31 114 ARG A N 1
ATOM 939 C CA . ARG A 1 114 ? 4.069 -2.581 14.116 1.00 97.31 114 ARG A CA 1
ATOM 940 C C . ARG A 1 114 ? 4.545 -3.059 12.746 1.00 97.31 114 ARG A C 1
ATOM 942 O O . ARG A 1 114 ? 4.761 -4.253 12.549 1.00 97.31 114 ARG A O 1
ATOM 949 N N . ILE A 1 115 ? 4.743 -2.118 11.829 1.00 96.81 115 ILE A N 1
ATOM 950 C CA . ILE A 1 115 ? 5.347 -2.337 10.512 1.00 96.81 115 ILE A CA 1
ATOM 951 C C . ILE A 1 115 ? 6.447 -1.285 10.360 1.00 96.81 115 ILE A C 1
ATOM 953 O O . ILE A 1 115 ? 6.175 -0.135 10.025 1.00 96.81 115 ILE A O 1
ATOM 957 N N . ASN A 1 116 ? 7.687 -1.683 10.656 1.00 95.25 116 ASN A N 1
ATOM 958 C CA . ASN A 1 116 ? 8.847 -0.794 10.763 1.00 95.25 116 ASN A CA 1
ATOM 959 C C . ASN A 1 116 ? 8.577 0.415 11.684 1.00 95.25 116 ASN A C 1
ATOM 961 O O . ASN A 1 116 ? 8.334 0.247 12.886 1.00 95.25 116 ASN A O 1
ATOM 965 N N . ASP A 1 117 ? 8.639 1.625 11.135 1.00 94.75 117 ASP A N 1
ATOM 966 C CA . ASP A 1 117 ? 8.425 2.900 11.819 1.00 94.75 117 ASP A CA 1
ATOM 967 C C . ASP A 1 117 ? 6.942 3.270 11.977 1.00 94.75 117 ASP A C 1
ATOM 969 O O . ASP A 1 117 ? 6.625 4.203 12.719 1.00 94.75 117 ASP A O 1
ATOM 973 N N . PHE A 1 118 ? 6.033 2.506 11.365 1.00 97.00 118 PHE A N 1
ATOM 974 C CA . PHE A 1 118 ? 4.593 2.689 11.500 1.00 97.00 118 PHE A CA 1
ATOM 975 C C . PHE A 1 118 ? 3.982 1.747 12.531 1.00 97.00 118 PHE A C 1
ATOM 977 O O . PHE A 1 118 ? 4.395 0.597 12.724 1.00 97.00 118 PHE A O 1
ATOM 984 N N . LYS A 1 119 ? 2.928 2.245 13.161 1.00 97.94 119 LYS A N 1
ATOM 985 C CA . LYS A 1 119 ? 2.033 1.509 14.042 1.00 97.94 119 LYS A CA 1
ATOM 986 C C . LYS A 1 119 ? 0.622 1.644 13.505 1.00 97.94 119 LYS A C 1
ATOM 988 O O . LYS A 1 119 ? 0.209 2.735 13.117 1.00 97.94 119 LYS A O 1
ATOM 993 N N . ILE A 1 120 ? -0.093 0.530 13.473 1.00 98.12 120 ILE A N 1
ATOM 994 C CA . ILE A 1 120 ? -1.466 0.450 12.984 1.00 98.12 120 ILE A CA 1
ATOM 995 C C . ILE A 1 120 ? -2.309 -0.123 14.106 1.00 98.12 120 ILE A C 1
ATOM 997 O O . ILE A 1 120 ? -1.996 -1.196 14.620 1.00 98.12 120 ILE A O 1
ATOM 1001 N N . ARG A 1 121 ? -3.372 0.583 14.470 1.00 97.62 121 ARG A N 1
ATOM 1002 C CA . ARG A 1 121 ? -4.363 0.153 15.455 1.00 97.62 121 ARG A CA 1
ATOM 1003 C C . ARG A 1 121 ? -5.741 0.117 14.809 1.00 97.62 121 ARG A C 1
ATOM 1005 O O . ARG A 1 121 ? -6.047 0.959 13.966 1.00 97.62 121 ARG A O 1
ATOM 1012 N N . ILE A 1 122 ? -6.571 -0.827 15.236 1.00 97.38 122 ILE A N 1
ATOM 1013 C CA . ILE A 1 122 ? -7.991 -0.838 14.895 1.00 97.38 122 ILE A CA 1
ATOM 1014 C C . ILE A 1 122 ? -8.773 0.050 15.875 1.00 97.38 122 ILE A C 1
ATOM 1016 O O . ILE A 1 122 ? -8.579 -0.011 17.091 1.00 97.38 122 ILE A O 1
ATOM 1020 N N . ASP A 1 123 ? -9.594 0.944 15.337 1.00 96.31 123 ASP A N 1
ATOM 1021 C CA . ASP A 1 123 ? -10.483 1.824 16.100 1.00 96.31 123 ASP A CA 1
ATOM 1022 C C . ASP A 1 123 ? -11.887 1.224 16.186 1.00 96.31 123 ASP A C 1
ATOM 1024 O O . ASP A 1 123 ? -12.466 1.144 17.266 1.00 96.31 123 ASP A O 1
ATOM 1028 N N . SER A 1 124 ? -12.403 0.739 15.055 1.00 96.88 124 SER A N 1
ATOM 1029 C CA . SER A 1 124 ? -13.657 -0.008 14.978 1.00 96.88 124 SER A CA 1
ATOM 1030 C C . SER A 1 124 ? -13.638 -1.019 13.832 1.00 96.88 124 SER A C 1
ATOM 1032 O O . SER A 1 124 ? -12.913 -0.854 12.846 1.00 96.88 124 SER A O 1
ATOM 1034 N N . GLU A 1 125 ? -14.454 -2.063 13.968 1.00 97.56 125 GLU A N 1
ATOM 1035 C CA . GLU A 1 125 ? -14.715 -3.066 12.937 1.00 97.56 125 GLU A CA 1
ATOM 1036 C C . GLU A 1 125 ? -16.219 -3.345 12.871 1.00 97.56 125 GLU A C 1
ATOM 1038 O O . GLU A 1 125 ? -16.840 -3.691 13.876 1.00 97.56 125 GLU A O 1
ATOM 1043 N N . GLU A 1 126 ? -16.796 -3.220 11.681 1.00 97.81 126 GLU A N 1
ATOM 1044 C CA . GLU A 1 126 ? -18.194 -3.528 11.399 1.00 97.81 126 GLU A CA 1
ATOM 1045 C C . GLU A 1 126 ? -18.264 -4.610 10.325 1.00 97.81 126 GLU A C 1
ATOM 1047 O O . GLU A 1 126 ? -17.804 -4.426 9.194 1.00 97.81 126 GLU A O 1
ATOM 1052 N N . LYS A 1 127 ? -18.837 -5.761 10.683 1.00 97.69 127 LYS A N 1
ATOM 1053 C CA . LYS A 1 127 ? -18.977 -6.911 9.785 1.00 97.69 127 LYS A CA 1
ATOM 1054 C C . LYS A 1 127 ? -20.377 -6.940 9.198 1.00 97.69 127 LYS A C 1
ATOM 1056 O O . LYS A 1 127 ? -21.359 -7.033 9.929 1.00 97.69 127 LYS A O 1
ATOM 1061 N N . TYR A 1 128 ? -20.436 -6.917 7.877 1.00 97.50 128 TYR A N 1
ATOM 1062 C CA . TYR A 1 128 ? -21.641 -7.115 7.087 1.00 97.50 128 TYR A CA 1
ATOM 1063 C C . TYR A 1 128 ? -21.582 -8.491 6.412 1.00 97.50 128 TYR A C 1
ATOM 1065 O O . TYR A 1 128 ? -20.573 -9.192 6.498 1.00 97.50 128 TYR A O 1
ATOM 1073 N N . ALA A 1 129 ? -22.668 -8.893 5.747 1.00 96.06 129 ALA A N 1
ATOM 1074 C CA . ALA A 1 129 ? -22.746 -10.200 5.093 1.00 96.06 129 ALA A CA 1
ATOM 1075 C C . ALA A 1 129 ? -21.641 -10.396 4.037 1.00 96.06 129 ALA A C 1
ATOM 1077 O O . ALA A 1 129 ? -21.014 -11.453 3.992 1.00 96.06 129 ALA A O 1
ATOM 1078 N N . ASP A 1 130 ? -21.371 -9.355 3.243 1.00 95.75 130 ASP A N 1
ATOM 1079 C CA . ASP A 1 130 ? -20.494 -9.447 2.069 1.00 95.75 130 ASP A CA 1
ATOM 1080 C C . ASP A 1 130 ? -19.180 -8.664 2.206 1.00 95.75 130 ASP A C 1
ATOM 1082 O O . ASP A 1 130 ? -18.265 -8.839 1.402 1.00 95.75 130 ASP A O 1
ATOM 1086 N N . TYR A 1 131 ? -19.060 -7.800 3.216 1.00 97.31 131 TYR A N 1
ATOM 1087 C CA . TYR A 1 131 ? -17.886 -6.951 3.415 1.00 97.31 131 TYR A CA 1
ATOM 1088 C C . TYR A 1 131 ? -17.666 -6.609 4.890 1.00 97.31 131 TYR A C 1
ATOM 1090 O O . TYR A 1 131 ? -18.513 -6.825 5.755 1.00 97.31 131 TYR A O 1
ATOM 1098 N N . THR A 1 132 ? -16.490 -6.075 5.199 1.00 97.88 132 THR A N 1
ATOM 1099 C CA . THR A 1 132 ? -16.153 -5.559 6.527 1.00 97.88 132 THR A CA 1
ATOM 1100 C C . THR A 1 132 ? -15.606 -4.158 6.367 1.00 97.88 132 THR A C 1
ATOM 1102 O O . THR A 1 132 ? -14.737 -3.955 5.526 1.00 97.88 132 THR A O 1
ATOM 1105 N N . ILE A 1 133 ? -16.097 -3.232 7.185 1.00 98.31 133 ILE A N 1
ATOM 1106 C CA . ILE A 1 133 ? -15.545 -1.885 7.294 1.00 98.31 133 ILE A CA 1
ATOM 1107 C C . ILE A 1 133 ? -14.680 -1.841 8.549 1.00 98.31 133 ILE A C 1
ATOM 1109 O O . ILE A 1 133 ? -15.126 -2.204 9.638 1.00 98.31 133 ILE A O 1
ATOM 1113 N N . ARG A 1 134 ? -13.442 -1.382 8.405 1.00 98.12 134 ARG A N 1
ATOM 1114 C CA . ARG A 1 134 ? -12.513 -1.113 9.498 1.00 98.12 134 ARG A CA 1
ATOM 1115 C C . ARG A 1 134 ? -12.140 0.350 9.486 1.00 98.12 134 ARG A C 1
ATOM 1117 O O . ARG A 1 134 ? -11.724 0.897 8.465 1.00 98.12 134 ARG A O 1
ATOM 1124 N N . LYS A 1 135 ? -12.201 0.968 10.656 1.00 97.94 135 LYS A N 1
ATOM 1125 C CA . LYS A 1 135 ? -11.537 2.242 10.888 1.00 97.94 135 LYS A CA 1
ATOM 1126 C C . LYS A 1 135 ? -10.193 1.954 11.534 1.00 97.94 135 LYS A C 1
ATOM 1128 O O . LYS A 1 135 ? -10.121 1.429 12.643 1.00 97.94 135 LYS A O 1
ATOM 1133 N N . LEU A 1 136 ? -9.130 2.268 10.815 1.00 98.19 136 LEU A N 1
ATOM 1134 C CA . LEU A 1 136 ? -7.750 2.076 11.227 1.00 98.19 136 LEU A CA 1
ATOM 1135 C C . LEU A 1 136 ? -7.129 3.423 11.586 1.00 98.19 136 LEU A C 1
ATOM 1137 O O . LEU A 1 136 ? -7.458 4.464 11.016 1.00 98.19 136 LEU A O 1
ATOM 1141 N N . ILE A 1 137 ? -6.193 3.389 12.523 1.00 97.56 137 ILE A N 1
ATOM 1142 C CA . ILE A 1 137 ? -5.379 4.535 12.907 1.00 97.56 137 ILE A CA 1
ATOM 1143 C C . ILE A 1 137 ? -3.932 4.159 12.650 1.00 97.56 137 ILE A C 1
ATOM 1145 O O . ILE A 1 137 ? -3.422 3.201 13.237 1.00 97.56 137 ILE A O 1
ATOM 1149 N N . ILE A 1 138 ? -3.284 4.912 11.767 1.00 97.38 138 ILE A N 1
ATOM 1150 C CA . ILE A 1 138 ? -1.878 4.729 11.424 1.00 97.38 138 ILE A CA 1
ATOM 1151 C C . ILE A 1 138 ? -1.102 5.915 11.979 1.00 97.38 138 ILE A C 1
ATOM 1153 O O . ILE A 1 138 ? -1.495 7.069 11.809 1.00 97.38 138 ILE A O 1
ATOM 1157 N N . TYR A 1 139 ? 0.006 5.637 12.650 1.00 96.56 139 TYR A N 1
ATOM 1158 C CA . TYR A 1 139 ? 0.842 6.665 13.252 1.00 96.56 139 TYR A CA 1
ATOM 1159 C C . TYR A 1 139 ? 2.307 6.264 13.257 1.00 96.56 139 TYR A C 1
ATOM 1161 O O . TYR A 1 139 ? 2.662 5.082 13.272 1.00 96.56 139 TYR A O 1
ATOM 1169 N N . ASN A 1 140 ? 3.158 7.280 13.266 1.00 93.31 140 ASN A N 1
ATOM 1170 C CA . ASN A 1 140 ? 4.572 7.162 13.585 1.00 93.31 140 ASN A CA 1
ATOM 1171 C C . ASN A 1 140 ? 4.883 8.102 14.766 1.00 93.31 140 ASN A C 1
ATOM 1173 O O . ASN A 1 140 ? 3.987 8.493 15.510 1.00 93.31 140 ASN A O 1
ATOM 1177 N N . GLN A 1 141 ? 6.153 8.442 14.982 1.00 88.69 141 GLN A N 1
ATOM 1178 C CA . GLN A 1 141 ? 6.547 9.333 16.081 1.00 88.69 141 GLN A CA 1
ATOM 1179 C C . GLN A 1 141 ? 6.111 10.796 15.892 1.00 88.69 141 GLN A C 1
ATOM 1181 O O . GLN A 1 141 ? 6.156 11.561 16.850 1.00 88.69 141 GLN A O 1
ATOM 1186 N N . LEU A 1 142 ? 5.738 11.196 14.675 1.00 88.69 142 LEU A N 1
ATOM 1187 C CA . LEU A 1 142 ? 5.497 12.593 14.310 1.00 88.69 142 LEU A CA 1
ATOM 1188 C C . LEU A 1 142 ? 4.012 12.914 14.179 1.00 88.69 142 LEU A C 1
ATOM 1190 O O . LEU A 1 142 ? 3.583 14.008 14.533 1.00 88.69 142 LEU A O 1
ATOM 1194 N N . GLU A 1 143 ? 3.232 11.986 13.638 1.00 93.94 143 GLU A N 1
ATOM 1195 C CA . GLU A 1 143 ? 1.851 12.258 13.263 1.00 93.94 143 GLU A CA 1
ATOM 1196 C C . GLU A 1 143 ? 0.987 10.995 13.298 1.00 93.94 143 GLU A C 1
ATOM 1198 O O . GLU A 1 143 ? 1.470 9.862 13.382 1.00 93.94 143 GLU A O 1
ATOM 1203 N N . VAL A 1 144 ? -0.321 11.223 13.235 1.00 95.19 144 VAL A N 1
ATOM 1204 C CA . VAL A 1 14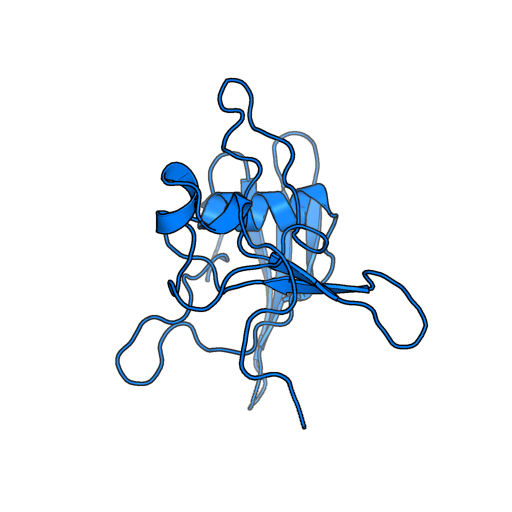4 ? -1.367 10.207 13.228 1.00 95.19 144 VAL A CA 1
ATOM 1205 C C . VAL A 1 144 ? -2.380 10.555 12.147 1.00 95.19 144 VAL A C 1
ATOM 1207 O O . VAL A 1 144 ? -2.717 11.726 11.966 1.00 95.19 144 VAL A O 1
ATOM 1210 N N . PHE A 1 145 ? -2.882 9.553 11.433 1.00 94.56 145 PHE A N 1
ATOM 1211 C CA . PHE A 1 145 ? -3.985 9.737 10.499 1.00 94.56 145 PHE A CA 1
ATOM 1212 C C . PHE A 1 145 ? -4.943 8.540 10.509 1.00 94.56 145 PHE A C 1
ATOM 1214 O O . PHE A 1 145 ? -4.565 7.406 10.813 1.00 94.56 145 PHE A O 1
ATOM 1221 N N . ASN A 1 146 ? -6.207 8.826 10.198 1.00 96.56 146 ASN A N 1
ATOM 1222 C CA . ASN A 1 146 ? -7.268 7.828 10.103 1.00 96.56 146 ASN A CA 1
ATOM 1223 C C . ASN A 1 146 ? -7.320 7.248 8.690 1.00 96.56 146 ASN A C 1
ATOM 1225 O O . ASN A 1 146 ? -7.208 7.986 7.711 1.00 96.56 146 ASN A O 1
ATOM 1229 N N . LEU A 1 147 ? -7.569 5.948 8.602 1.00 97.75 147 LEU A N 1
ATOM 1230 C CA . LEU A 1 147 ? -7.706 5.204 7.360 1.00 97.75 147 LEU A CA 1
ATOM 1231 C C . LEU A 1 147 ? -8.957 4.328 7.431 1.00 97.75 147 LEU A C 1
ATOM 1233 O O . LEU A 1 147 ? -9.114 3.550 8.367 1.00 97.75 147 LEU A O 1
ATOM 1237 N N . TYR A 1 148 ? -9.819 4.417 6.427 1.00 97.88 148 TYR A N 1
ATOM 1238 C CA . TYR A 1 148 ? -10.926 3.482 6.248 1.00 97.88 148 TYR A CA 1
ATOM 1239 C C . TYR A 1 148 ? -10.487 2.316 5.363 1.00 97.88 148 TYR A C 1
ATOM 1241 O O . TYR A 1 148 ? -9.790 2.517 4.368 1.00 97.88 148 TYR A O 1
ATOM 1249 N N . HIS A 1 149 ? -10.880 1.107 5.733 1.00 96.19 149 HIS A N 1
ATOM 1250 C CA . HIS A 1 149 ? -10.612 -0.123 4.9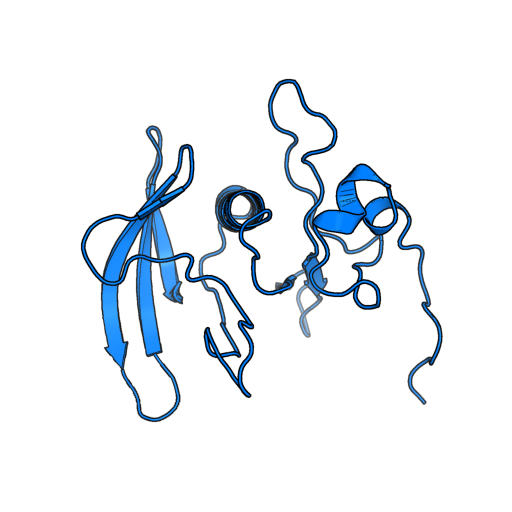97 1.00 96.19 149 HIS A CA 1
ATOM 1251 C C . HIS A 1 149 ? -11.902 -0.917 4.828 1.00 96.19 149 HIS A C 1
ATOM 1253 O O . HIS A 1 149 ? -12.522 -1.213 5.870 1.00 96.19 149 HIS A O 1
#

Organism: NCBI:txid392030

Secondary structure (DSSP, 8-state):
---SS--S--TTTTSHHHHTT-SSTT----TTTEEEPPPBTTBGGGGEEEEEEE--SSSTT-EEEEPPP-TTTHHHHHHHHHHHT--B----S-SEETTEE-----S-SSSEEEETTEEEEEEEEEE-SS-EEEEEEEE-SS-EEEEE-

InterPro domains:
  IPR000242 Tyrosine-specific protein phosphatase, PTPase domain [PF00102] (18-141)
  IPR000242 Tyrosine-specific protein phosphatase, PTPase domain [PR00700] (47-54)
  IPR000242 Tyrosine-specific protein phosphatase, PTPase domain [PR00700] (63-83)
  IPR000242 Tyrosine-specific protein phosphatase, PTPase domain [PS50055] (13-149)
  IPR000242 Tyrosine-specific protein phosphatase, PTPase domain [SM00194] (1-149)
  IPR029021 Protein-tyrosine phosphatase-like [G3DSA:3.90.190.10] (2-149)
  IPR029021 Protein-tyrosine phosphatase-like [SSF52799] (6-141)
  IPR050348 Protein-Tyrosine Phosphatase [PTHR19134] (18-139)

Radius of gyration: 16.22 Å; chains: 1; bounding box: 44×37×49 Å

Foldseek 3Di:
DDDPDDPADQPLCPPPLNVVQDPDNVQADHPVFAQFFDDDPPGPNLRDFRKGFDADPPGGSPDIDHAAGDPVCLLVVVSSCVVVVAAEDDDPDDCDDPRDGRHDDSADPADWDDDPQKIKHWPDWDDDPRDIWTWIWIDGPPDIDIHID

pLDDT: mean 95.47, std 3.91, range [73.69, 98.69]